Protein AF-A0A1S6H2D9-F1 (afdb_monomer_lite)

Radius of gyration: 12.39 Å; c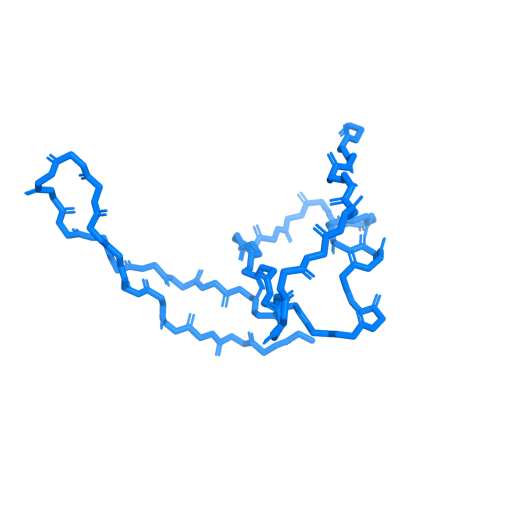hains: 1; bounding box: 34×24×26 Å

pLDDT: mean 87.61, std 7.51, range [61.34, 97.31]

Structure (mmCIF, N/CA/C/O backbone):
data_AF-A0A1S6H2D9-F1
#
_entry.id   AF-A0A1S6H2D9-F1
#
loop_
_atom_site.group_PDB
_atom_site.id
_atom_site.type_symbol
_atom_site.label_atom_id
_atom_site.label_alt_id
_atom_site.label_comp_id
_atom_site.label_asym_id
_atom_site.label_entity_id
_atom_site.label_seq_id
_atom_site.pdbx_PDB_ins_code
_atom_site.Cartn_x
_atom_site.Cartn_y
_atom_site.Cartn_z
_atom_site.occupancy
_atom_site.B_iso_or_equiv
_atom_site.auth_seq_id
_atom_site.auth_comp_id
_atom_site.auth_asym_id
_atom_site.auth_atom_id
_atom_site.pdbx_PDB_model_num
ATOM 1 N N . MET A 1 1 ? 7.970 8.067 -3.588 1.00 82.00 1 MET A N 1
ATOM 2 C CA . MET A 1 1 ? 6.613 7.696 -3.121 1.00 82.00 1 MET A CA 1
ATOM 3 C C . MET A 1 1 ? 5.778 8.959 -2.996 1.00 82.00 1 MET A C 1
ATOM 5 O O . MET A 1 1 ? 6.254 9.902 -2.370 1.00 82.00 1 MET A O 1
ATOM 9 N N . LYS A 1 2 ? 4.581 8.994 -3.586 1.00 88.88 2 LYS A N 1
ATOM 10 C CA . LYS A 1 2 ? 3.667 10.149 -3.540 1.00 88.88 2 LYS A CA 1
ATOM 11 C C . LYS A 1 2 ? 2.581 9.910 -2.486 1.00 88.88 2 LYS A C 1
ATOM 13 O O . LYS A 1 2 ? 2.153 8.774 -2.323 1.00 88.88 2 LYS A O 1
ATOM 18 N N . MET A 1 3 ? 2.153 10.951 -1.773 1.00 92.62 3 MET A N 1
ATOM 19 C CA . MET A 1 3 ? 0.981 10.872 -0.892 1.00 92.62 3 MET A CA 1
ATOM 20 C C . MET A 1 3 ? -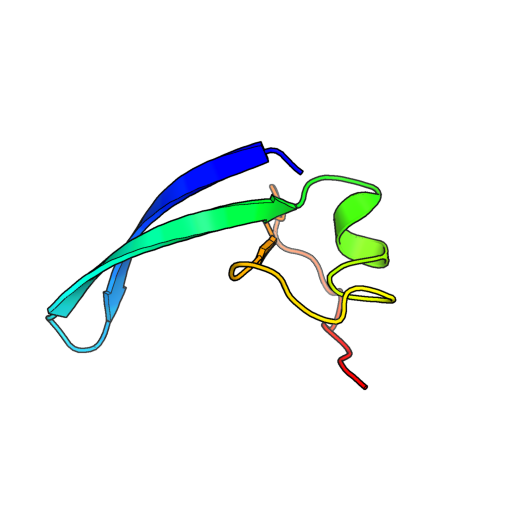0.303 10.940 -1.719 1.00 92.62 3 MET A C 1
ATOM 22 O O . MET A 1 3 ? -0.449 11.843 -2.544 1.00 92.62 3 MET A O 1
ATOM 26 N N . VAL A 1 4 ? -1.221 10.003 -1.492 1.00 93.56 4 VAL A N 1
ATOM 27 C CA . VAL A 1 4 ? -2.527 9.944 -2.159 1.00 93.56 4 VAL A CA 1
ATOM 28 C C . VAL A 1 4 ? -3.612 9.550 -1.158 1.00 93.56 4 VAL A C 1
ATOM 30 O O . VAL A 1 4 ? -3.344 8.810 -0.211 1.00 93.56 4 VAL A O 1
ATOM 33 N N . LYS A 1 5 ? -4.841 10.030 -1.372 1.00 94.81 5 LYS A N 1
ATOM 34 C CA . LYS A 1 5 ? -6.020 9.513 -0.669 1.00 94.81 5 LYS A CA 1
ATOM 35 C C . LYS A 1 5 ? -6.473 8.235 -1.357 1.00 94.81 5 LYS A C 1
ATOM 37 O O . LYS A 1 5 ? -6.722 8.249 -2.561 1.00 94.81 5 LYS A O 1
ATOM 42 N N . PHE A 1 6 ? -6.556 7.148 -0.603 1.00 94.62 6 PHE A N 1
ATOM 43 C CA . PHE A 1 6 ? -7.021 5.863 -1.099 1.00 94.62 6 PHE A CA 1
ATOM 44 C C . PHE A 1 6 ? -8.356 5.506 -0.459 1.00 94.62 6 PHE A C 1
ATOM 46 O O . PHE A 1 6 ? -8.478 5.458 0.768 1.00 94.62 6 PHE A O 1
ATOM 53 N N . ASN A 1 7 ? -9.334 5.253 -1.325 1.00 96.12 7 ASN A N 1
ATOM 54 C CA . ASN A 1 7 ? -10.691 4.904 -0.945 1.00 96.12 7 ASN A CA 1
ATOM 55 C C . ASN A 1 7 ? -10.930 3.440 -1.277 1.00 96.12 7 ASN A C 1
ATOM 57 O O . ASN A 1 7 ? -10.725 3.026 -2.418 1.00 96.12 7 ASN A O 1
ATOM 61 N N . PHE A 1 8 ? -11.376 2.664 -0.298 1.00 94.25 8 PHE A N 1
ATOM 62 C CA . PHE A 1 8 ? -11.741 1.271 -0.519 1.00 94.25 8 PHE A CA 1
ATOM 63 C C . PHE A 1 8 ? -12.887 0.854 0.392 1.00 94.25 8 PHE A C 1
ATOM 65 O O . PHE A 1 8 ? -13.077 1.404 1.476 1.00 94.25 8 PHE A O 1
ATOM 72 N N . SER A 1 9 ? -13.645 -0.144 -0.054 1.00 96.56 9 SER A N 1
ATOM 73 C CA . SER A 1 9 ? -14.677 -0.772 0.761 1.00 96.56 9 SER A CA 1
ATOM 74 C C . SER A 1 9 ? -14.153 -2.080 1.335 1.00 96.56 9 SER A C 1
ATOM 76 O O . SER A 1 9 ? -13.572 -2.899 0.623 1.00 96.56 9 SER A O 1
ATOM 78 N N . TYR A 1 10 ? -14.361 -2.289 2.630 1.00 95.56 10 TYR A N 1
ATOM 79 C CA . TYR A 1 10 ? -14.052 -3.545 3.299 1.00 95.56 10 TYR A CA 1
ATOM 80 C C . TYR A 1 10 ? -15.136 -3.851 4.329 1.00 95.56 10 TYR A C 1
ATOM 82 O O . TYR A 1 10 ? -15.508 -2.995 5.129 1.00 95.56 10 TYR A O 1
ATOM 90 N N . LYS A 1 11 ? -15.682 -5.074 4.303 1.00 95.81 11 LYS A N 1
ATOM 91 C CA . LYS 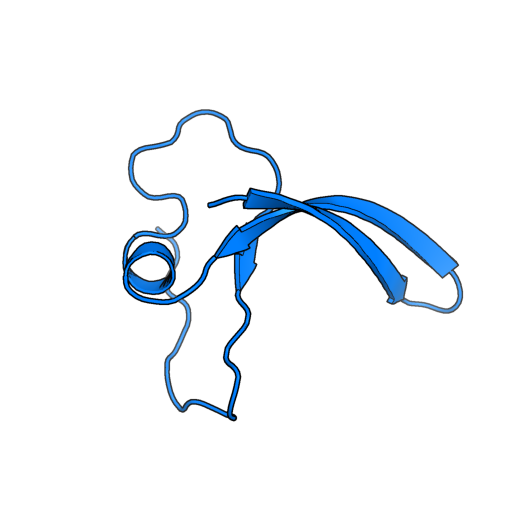A 1 11 ? -16.793 -5.496 5.181 1.00 95.81 11 LYS A CA 1
ATOM 92 C C . LYS A 1 11 ? -17.985 -4.516 5.174 1.00 95.81 11 LYS A C 1
ATOM 94 O O . LYS A 1 11 ? -18.528 -4.197 6.227 1.00 95.81 11 LYS A O 1
ATOM 99 N N . ARG A 1 12 ? -18.388 -4.042 3.984 1.00 96.12 12 ARG A N 1
ATOM 100 C CA . ARG A 1 12 ? -19.480 -3.061 3.772 1.00 96.12 12 ARG A CA 1
ATOM 101 C C . ARG A 1 12 ? -19.263 -1.696 4.447 1.00 96.12 12 ARG A C 1
ATOM 103 O O . ARG A 1 12 ? -20.216 -0.944 4.613 1.00 96.12 12 ARG A O 1
ATOM 110 N N . LYS A 1 13 ? -18.030 -1.372 4.841 1.00 96.69 13 LYS A N 1
ATOM 111 C CA . LYS A 1 13 ? -17.642 -0.046 5.330 1.00 96.69 13 LYS A CA 1
ATOM 112 C C . LYS A 1 13 ? -16.707 0.607 4.329 1.00 96.69 13 LYS A C 1
ATOM 114 O O . LYS A 1 13 ? -15.827 -0.059 3.787 1.00 96.69 13 LYS A O 1
ATOM 119 N N . GLU A 1 14 ? -16.891 1.899 4.116 1.00 97.31 14 GLU A N 1
ATOM 120 C CA . GLU A 1 14 ? -15.985 2.706 3.309 1.00 97.31 14 GLU A CA 1
A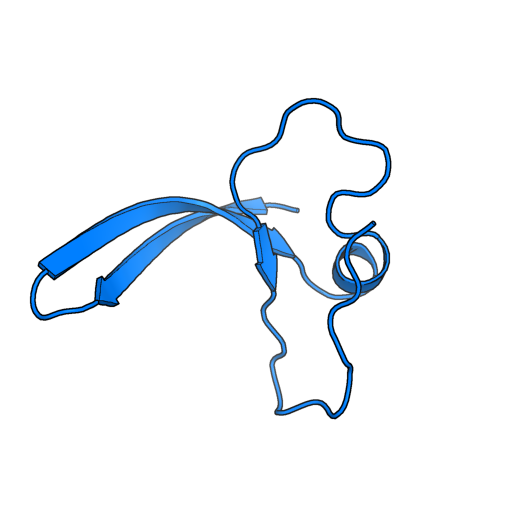TOM 121 C C . GLU A 1 14 ? -14.849 3.244 4.176 1.00 97.31 14 GLU A C 1
ATOM 123 O O . GLU A 1 14 ? -15.063 3.745 5.280 1.00 97.31 14 GLU A O 1
ATOM 128 N N . PHE A 1 15 ? -13.629 3.128 3.666 1.00 96.38 15 PHE A N 1
ATOM 129 C CA . PHE A 1 15 ? -12.423 3.646 4.289 1.00 96.38 15 PHE A CA 1
ATOM 130 C C . PHE A 1 15 ? -11.789 4.672 3.361 1.00 96.38 15 PHE A C 1
ATOM 132 O O . PHE A 1 15 ? -11.635 4.422 2.167 1.00 96.38 15 PHE A O 1
ATOM 139 N N . ASN A 1 16 ? -11.389 5.803 3.935 1.00 96.25 16 ASN A N 1
ATOM 140 C CA . ASN A 1 16 ? -10.618 6.847 3.273 1.00 96.25 16 ASN A CA 1
ATOM 141 C C . ASN A 1 16 ? -9.347 7.055 4.092 1.00 96.25 16 ASN A C 1
ATOM 143 O O . ASN A 1 16 ? -9.415 7.476 5.249 1.00 96.25 16 ASN A O 1
ATOM 147 N N . ILE A 1 17 ? -8.203 6.683 3.526 1.00 95.00 17 ILE A N 1
ATOM 148 C CA . ILE A 1 17 ? -6.923 6.768 4.224 1.00 95.00 17 ILE A CA 1
ATOM 149 C C . ILE A 1 17 ? -5.867 7.442 3.359 1.00 95.00 17 ILE A C 1
ATOM 151 O O . ILE A 1 17 ? -5.797 7.251 2.145 1.00 95.00 17 ILE A O 1
ATOM 155 N N . ASP A 1 18 ? -4.999 8.203 4.015 1.00 96.00 18 ASP A N 1
ATOM 156 C CA . ASP A 1 18 ? -3.822 8.776 3.383 1.00 96.00 18 ASP A CA 1
ATOM 157 C C . ASP A 1 18 ? -2.708 7.725 3.298 1.00 96.00 18 ASP A C 1
ATOM 159 O O . ASP A 1 18 ? -2.193 7.255 4.322 1.00 96.00 18 ASP A O 1
ATOM 163 N N . VAL A 1 19 ? -2.305 7.381 2.077 1.00 94.25 19 VAL A N 1
ATOM 164 C CA . VAL A 1 19 ? -1.302 6.345 1.796 1.00 94.25 19 VAL A CA 1
ATOM 165 C C . VAL A 1 19 ? -0.151 6.895 0.964 1.00 94.25 19 VAL A C 1
ATOM 167 O O . VAL A 1 19 ? -0.273 7.903 0.266 1.00 94.25 19 VAL A O 1
ATOM 170 N N . LYS A 1 20 ? 0.991 6.211 1.023 1.00 93.12 20 LYS A N 1
ATOM 171 C CA . LYS A 1 20 ? 2.139 6.469 0.152 1.00 93.12 20 LYS A CA 1
ATOM 172 C C . LYS A 1 20 ? 2.138 5.483 -1.006 1.00 93.12 20 LYS A C 1
ATOM 174 O O . LYS A 1 20 ? 2.372 4.291 -0.818 1.00 93.12 20 LYS A O 1
ATOM 179 N N . GLU A 1 21 ? 1.925 5.985 -2.211 1.00 91.81 21 GLU A N 1
ATOM 180 C CA . GLU A 1 21 ? 1.957 5.175 -3.421 1.00 91.81 21 GLU A CA 1
ATOM 181 C C . GLU A 1 21 ? 3.391 4.724 -3.743 1.00 91.81 21 GLU A C 1
ATOM 183 O O . GLU A 1 21 ? 4.341 5.528 -3.782 1.00 91.81 21 GLU A O 1
ATOM 188 N N . CYS A 1 22 ? 3.532 3.418 -3.965 1.00 89.44 22 CYS A N 1
ATOM 189 C CA . CYS A 1 22 ? 4.780 2.722 -4.233 1.00 89.44 22 CYS A CA 1
ATOM 190 C C . CYS A 1 22 ? 4.764 2.144 -5.645 1.00 89.44 22 CYS A C 1
ATOM 192 O O . CYS A 1 22 ? 4.091 1.149 -5.917 1.00 89.44 22 CYS A O 1
ATOM 194 N N . ASN A 1 23 ? 5.570 2.763 -6.508 1.00 87.50 23 ASN A N 1
ATOM 195 C CA . ASN A 1 23 ? 5.745 2.407 -7.912 1.00 87.50 23 ASN A CA 1
ATOM 196 C C . ASN A 1 23 ? 7.226 2.129 -8.213 1.00 87.50 23 ASN A C 1
ATOM 198 O O . ASN A 1 23 ? 8.1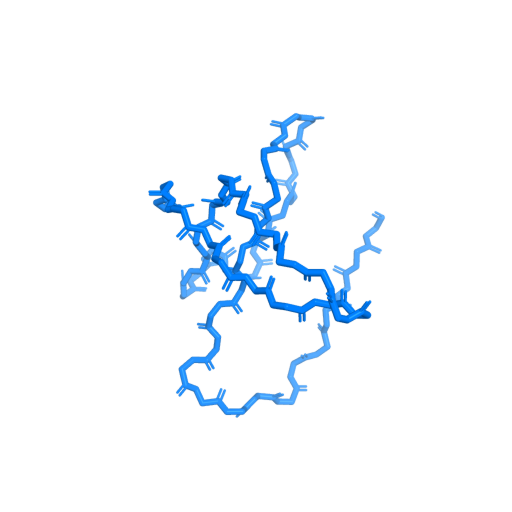11 2.792 -7.651 1.00 87.50 23 ASN A O 1
ATOM 202 N N . GLY A 1 24 ? 7.483 1.178 -9.117 1.00 84.56 24 GLY A N 1
ATOM 203 C CA . GLY A 1 24 ? 8.824 0.840 -9.605 1.00 84.56 24 GLY A CA 1
ATOM 204 C C . GLY A 1 24 ? 9.762 0.383 -8.487 1.00 84.56 24 GLY A C 1
ATOM 205 O O . GLY A 1 24 ? 9.378 -0.416 -7.641 1.00 84.56 24 GLY A O 1
ATOM 206 N N . ILE A 1 25 ? 10.972 0.948 -8.434 1.00 81.69 25 ILE A N 1
ATOM 207 C CA . ILE A 1 25 ? 12.028 0.588 -7.463 1.00 81.69 25 ILE A CA 1
ATOM 208 C C . ILE A 1 25 ? 11.546 0.693 -6.003 1.00 81.69 25 ILE A C 1
ATOM 210 O O . ILE A 1 25 ? 11.944 -0.095 -5.147 1.00 81.69 25 ILE A O 1
ATOM 214 N N . ASN A 1 26 ? 10.620 1.615 -5.712 1.00 82.62 26 ASN A N 1
ATOM 215 C CA . ASN A 1 26 ? 10.074 1.784 -4.363 1.00 82.62 26 ASN A CA 1
ATOM 216 C C . ASN A 1 26 ? 9.291 0.556 -3.864 1.00 82.62 26 ASN A C 1
ATOM 218 O O . ASN A 1 26 ? 9.090 0.432 -2.659 1.00 82.62 26 ASN A O 1
ATOM 222 N N . GLN A 1 27 ? 8.843 -0.326 -4.762 1.00 85.31 27 GLN A N 1
ATOM 223 C CA . GLN A 1 27 ? 8.158 -1.572 -4.409 1.00 85.31 27 GLN A CA 1
ATOM 224 C C . GLN A 1 27 ? 9.127 -2.607 -3.826 1.00 85.31 27 GLN A C 1
ATOM 226 O O . GLN A 1 27 ? 8.736 -3.351 -2.938 1.00 85.31 27 GLN A O 1
ATOM 231 N N . GLY A 1 28 ? 10.392 -2.614 -4.263 1.00 81.19 28 GLY A N 1
ATOM 232 C CA . GLY A 1 28 ? 11.416 -3.503 -3.705 1.00 81.19 28 GLY A CA 1
ATOM 233 C C . GLY A 1 28 ? 11.900 -3.066 -2.321 1.00 81.19 28 GLY A C 1
ATOM 234 O O . GLY A 1 28 ? 12.205 -3.902 -1.481 1.00 81.19 28 GLY A O 1
ATOM 235 N N . ILE A 1 29 ? 11.930 -1.754 -2.065 1.00 83.94 29 ILE A N 1
ATOM 236 C CA . ILE A 1 29 ? 12.370 -1.196 -0.775 1.00 83.94 29 ILE A CA 1
ATOM 237 C C . ILE A 1 29 ? 11.223 -1.194 0.248 1.00 83.94 29 ILE A C 1
ATOM 239 O O . ILE A 1 29 ? 11.433 -1.444 1.432 1.00 83.94 29 ILE A O 1
ATOM 243 N N . GLY A 1 30 ? 9.995 -0.879 -0.180 1.00 85.00 30 GLY A N 1
ATOM 244 C CA . GLY A 1 30 ? 8.827 -0.841 0.699 1.00 85.00 30 GLY A CA 1
ATOM 245 C C . GLY A 1 30 ? 9.024 0.060 1.929 1.00 85.00 30 GLY A C 1
ATOM 246 O O . GLY A 1 30 ? 9.284 1.264 1.809 1.00 85.00 30 GLY A O 1
ATOM 247 N N . LEU A 1 31 ? 8.852 -0.526 3.120 1.00 82.38 31 LEU A N 1
ATOM 248 C CA . LEU A 1 31 ? 9.034 0.136 4.421 1.00 82.38 31 LEU A CA 1
ATOM 249 C C . LEU A 1 31 ? 10.437 -0.037 5.017 1.00 82.38 31 LEU A C 1
ATOM 251 O O . LEU A 1 31 ? 10.677 0.464 6.119 1.00 82.38 31 LEU A O 1
ATOM 255 N N . MET A 1 32 ? 11.362 -0.704 4.320 1.00 80.88 32 MET A N 1
ATOM 256 C CA . MET A 1 32 ? 12.709 -0.927 4.843 1.00 80.88 32 MET A CA 1
ATOM 257 C C . MET A 1 32 ? 13.345 0.401 5.277 1.00 80.88 32 MET A C 1
ATOM 259 O O . MET A 1 32 ? 13.216 1.431 4.609 1.00 80.88 32 MET A O 1
ATOM 263 N N . PHE A 1 33 ? 13.997 0.372 6.441 1.00 80.94 33 PHE A N 1
ATOM 264 C CA . PHE A 1 33 ? 14.684 1.511 7.063 1.00 80.94 33 PHE A CA 1
ATOM 265 C C . PHE A 1 33 ? 13.785 2.684 7.508 1.00 80.94 33 PHE A C 1
ATOM 267 O O . PHE A 1 33 ? 14.297 3.726 7.921 1.00 80.94 33 PHE A O 1
ATOM 274 N N . LYS A 1 34 ? 12.449 2.543 7.495 1.00 80.81 34 LYS A N 1
ATOM 275 C CA . LYS A 1 34 ? 11.527 3.576 8.002 1.00 80.81 34 LYS A CA 1
ATOM 276 C C . LYS A 1 34 ? 10.918 3.177 9.342 1.00 80.81 34 LYS A C 1
ATOM 278 O O . LYS A 1 34 ? 10.034 2.335 9.404 1.00 80.81 34 LYS A O 1
ATOM 283 N N . LYS A 1 35 ? 11.311 3.879 10.411 1.00 78.69 35 LYS A N 1
ATOM 284 C CA . LYS A 1 35 ? 10.737 3.694 11.761 1.00 78.69 35 LYS A CA 1
ATOM 285 C C . LYS A 1 35 ? 9.281 4.163 11.883 1.00 78.69 35 LYS A C 1
ATOM 287 O O . LYS A 1 35 ? 8.529 3.622 12.682 1.00 78.69 35 LYS A O 1
ATOM 292 N N . LYS A 1 36 ? 8.883 5.194 11.127 1.00 83.38 36 LYS A N 1
ATOM 293 C CA . LYS A 1 36 ? 7.512 5.732 11.103 1.00 83.38 36 LYS A CA 1
ATOM 294 C C . LYS A 1 36 ? 7.124 6.078 9.669 1.00 83.38 36 LYS A C 1
ATOM 296 O O . LYS A 1 36 ? 7.765 6.912 9.030 1.00 83.38 36 LYS A O 1
ATOM 301 N N . SER A 1 37 ? 6.072 5.452 9.153 1.00 85.31 37 SER A N 1
ATOM 302 C CA . SER A 1 37 ? 5.511 5.774 7.842 1.00 85.31 37 SER A CA 1
ATOM 303 C C . SER A 1 37 ? 3.998 5.603 7.850 1.00 85.31 37 SER A C 1
ATOM 305 O O . SER A 1 37 ? 3.459 4.768 8.568 1.00 85.31 37 SER A O 1
ATOM 307 N N . LYS A 1 38 ? 3.322 6.381 7.002 1.00 89.50 38 LYS A N 1
ATOM 308 C CA . LYS A 1 38 ? 1.953 6.081 6.581 1.00 89.50 38 LYS A CA 1
ATOM 309 C C . LYS A 1 38 ? 1.917 4.740 5.824 1.00 89.50 38 LYS A C 1
ATOM 311 O O . LYS A 1 38 ? 2.966 4.343 5.290 1.00 89.50 38 LYS A O 1
ATOM 316 N N . PRO A 1 39 ? 0.746 4.081 5.747 1.00 91.06 39 PRO A N 1
ATOM 317 C CA . PRO A 1 39 ? 0.577 2.853 4.978 1.00 91.06 39 PRO A CA 1
ATOM 318 C C . PRO A 1 39 ? 1.033 3.024 3.526 1.00 91.06 39 PRO A C 1
ATOM 320 O O . PRO A 1 39 ? 0.916 4.110 2.951 1.00 91.06 39 PRO A O 1
ATOM 323 N N . LEU A 1 40 ? 1.572 1.954 2.946 1.00 91.81 40 LEU A N 1
ATOM 324 C CA . LEU A 1 40 ? 2.021 1.934 1.558 1.00 91.81 40 LEU A CA 1
ATOM 325 C C . LEU A 1 40 ? 0.951 1.317 0.660 1.00 91.81 40 LEU A C 1
ATOM 327 O O . LEU A 1 40 ? 0.358 0.301 1.013 1.00 91.81 40 LEU A O 1
ATOM 331 N N . LEU A 1 41 ? 0.763 1.898 -0.520 1.00 92.25 41 LEU A N 1
ATOM 332 C CA . LEU A 1 41 ? -0.050 1.321 -1.584 1.00 92.25 41 LEU A CA 1
ATOM 333 C C . LEU A 1 41 ? 0.877 0.794 -2.678 1.00 92.25 41 LEU A C 1
ATOM 335 O O . LEU A 1 41 ? 1.476 1.578 -3.416 1.00 92.25 41 LEU A O 1
ATOM 339 N N . PHE A 1 42 ? 1.015 -0.528 -2.765 1.00 90.75 42 PHE A N 1
ATOM 340 C CA . PHE A 1 42 ? 1.777 -1.186 -3.824 1.00 90.75 42 PHE A CA 1
ATOM 341 C C . PHE A 1 42 ? 0.911 -1.308 -5.076 1.00 90.75 42 PHE A C 1
ATOM 343 O O . PHE A 1 42 ? -0.031 -2.096 -5.112 1.00 90.75 42 PHE A O 1
ATOM 350 N N . ASN A 1 43 ? 1.222 -0.517 -6.101 1.00 88.25 43 ASN A N 1
ATOM 351 C CA . ASN A 1 43 ? 0.461 -0.501 -7.345 1.00 88.25 43 ASN A CA 1
ATOM 352 C C . ASN A 1 43 ? 1.201 -1.285 -8.440 1.00 88.25 43 ASN A C 1
ATOM 354 O O . ASN A 1 43 ? 2.032 -0.759 -9.190 1.00 88.25 43 ASN A O 1
ATOM 358 N N . PHE A 1 44 ? 0.921 -2.584 -8.511 1.00 85.44 44 PHE A N 1
ATOM 359 C CA . PHE A 1 44 ? 1.409 -3.447 -9.578 1.00 85.44 44 PHE A CA 1
ATOM 360 C C . PHE A 1 44 ? 0.468 -3.297 -10.777 1.00 85.44 44 PHE A C 1
ATOM 362 O O . PHE A 1 44 ? -0.577 -3.934 -10.840 1.00 85.44 44 PHE A O 1
ATOM 369 N N . LYS A 1 45 ? 0.826 -2.420 -11.729 1.00 85.75 45 LYS A N 1
ATOM 370 C CA . LYS A 1 45 ? 0.040 -2.105 -12.949 1.00 85.75 45 LYS A CA 1
ATOM 371 C C . LYS A 1 45 ? -0.461 -3.335 -13.726 1.00 85.75 45 LYS A C 1
ATOM 373 O O . LYS A 1 45 ? -1.346 -3.211 -14.565 1.00 85.75 45 LYS A O 1
ATOM 378 N N . LYS A 1 46 ? 0.165 -4.491 -13.505 1.00 87.69 46 LYS A N 1
ATOM 379 C CA . LYS A 1 46 ? -0.215 -5.809 -14.011 1.00 87.69 46 LYS A CA 1
ATOM 380 C C . LYS A 1 46 ? -0.114 -6.809 -12.852 1.00 87.69 46 LYS A C 1
ATOM 382 O O . LYS A 1 46 ? 0.696 -6.571 -11.953 1.00 87.69 46 LYS A O 1
ATOM 387 N N . PRO A 1 47 ? -0.865 -7.922 -12.876 1.00 88.19 47 PRO A N 1
ATOM 388 C CA . PRO A 1 47 ? -0.654 -9.017 -11.936 1.00 88.19 47 PRO A CA 1
ATOM 389 C C . PRO A 1 47 ? 0.811 -9.469 -11.952 1.00 88.19 47 PRO A C 1
ATOM 391 O O . PRO A 1 47 ? 1.397 -9.645 -13.020 1.00 88.19 47 PRO A O 1
ATOM 394 N N . VAL A 1 48 ? 1.404 -9.634 -10.771 1.00 86.31 48 VAL A N 1
ATOM 395 C CA . VAL A 1 48 ? 2.793 -10.077 -10.600 1.00 86.31 48 VAL A CA 1
ATOM 396 C C . VAL A 1 48 ? 2.840 -11.295 -9.685 1.00 86.31 48 VAL A C 1
ATOM 398 O O . VAL A 1 48 ? 2.062 -11.388 -8.742 1.00 86.31 48 VAL A O 1
ATOM 401 N N . GLY A 1 49 ? 3.782 -12.207 -9.933 1.00 85.06 49 GLY A N 1
ATOM 402 C CA . GLY A 1 49 ? 4.063 -13.357 -9.062 1.00 85.06 49 GLY A CA 1
ATOM 403 C C . GLY A 1 49 ? 5.019 -13.036 -7.908 1.00 85.06 49 GLY A C 1
ATOM 404 O O . GLY A 1 49 ? 5.705 -13.927 -7.420 1.00 85.06 49 GLY A O 1
ATOM 405 N N . ILE A 1 50 ? 5.139 -11.762 -7.526 1.00 81.94 50 ILE A N 1
ATOM 406 C CA . ILE A 1 50 ? 6.071 -11.321 -6.486 1.00 81.94 50 ILE A CA 1
ATOM 407 C C . ILE A 1 50 ? 5.387 -11.476 -5.131 1.00 81.94 50 ILE A C 1
ATOM 409 O O . ILE A 1 50 ? 4.355 -10.856 -4.874 1.00 81.94 50 ILE A O 1
ATOM 413 N N . SER A 1 51 ? 5.992 -12.264 -4.250 1.00 80.56 51 SER A N 1
ATOM 414 C CA . SER A 1 51 ? 5.574 -12.348 -2.854 1.00 80.56 51 SER A CA 1
ATOM 415 C C . SER A 1 51 ? 6.051 -11.122 -2.081 1.00 80.56 51 SER A C 1
ATOM 417 O O . SER A 1 51 ? 7.201 -10.701 -2.203 1.00 80.56 51 SER A O 1
ATOM 419 N N . ILE A 1 52 ? 5.175 -10.561 -1.250 1.00 79.06 52 ILE A N 1
ATOM 420 C CA . ILE A 1 52 ? 5.553 -9.502 -0.314 1.00 79.06 52 ILE A CA 1
ATOM 421 C C . ILE A 1 52 ? 6.175 -10.173 0.911 1.00 79.06 52 ILE A C 1
ATOM 423 O O . ILE A 1 52 ? 5.505 -10.931 1.608 1.00 79.06 52 ILE A O 1
ATOM 427 N N . HIS A 1 53 ? 7.448 -9.885 1.174 1.00 77.81 53 HIS A N 1
ATOM 428 C CA . HIS A 1 53 ? 8.130 -10.292 2.399 1.00 77.81 53 HIS A CA 1
ATOM 429 C C . HIS A 1 53 ? 8.275 -9.082 3.329 1.00 77.81 53 HIS A C 1
ATOM 431 O O . HIS A 1 53 ? 8.712 -8.014 2.896 1.00 77.81 53 HIS A O 1
ATOM 437 N N . SER A 1 54 ? 7.897 -9.247 4.595 1.00 64.56 54 SER A N 1
ATOM 438 C CA . SER A 1 54 ? 8.099 -8.260 5.658 1.00 64.56 54 SER A CA 1
ATOM 439 C C . SER A 1 54 ? 8.871 -8.931 6.784 1.00 64.56 54 SER A C 1
ATOM 441 O O . SER A 1 54 ? 8.455 -9.999 7.232 1.00 64.56 54 SER A O 1
ATOM 443 N N . PHE A 1 55 ? 9.968 -8.304 7.208 1.00 61.34 55 PHE A N 1
ATOM 444 C CA . PHE A 1 55 ? 10.679 -8.645 8.442 1.00 61.34 55 PHE A CA 1
ATOM 445 C C . PHE A 1 55 ? 9.952 -8.075 9.662 1.00 61.34 55 PHE A C 1
ATOM 447 O O . PHE A 1 5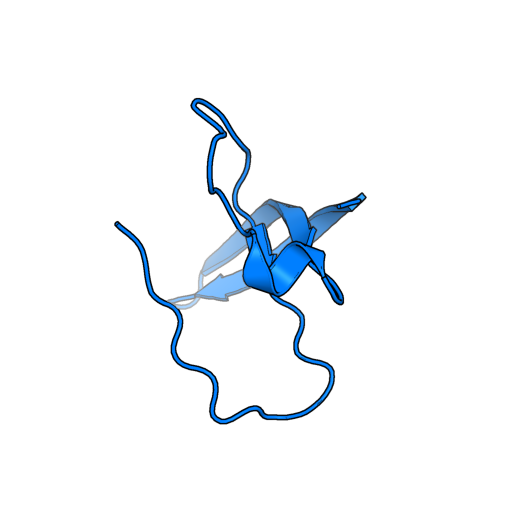5 ? 9.254 -7.043 9.492 1.00 61.34 55 PHE A O 1
#

Foldseek 3Di:
DDWDWDWDDDPNDIDTATEAEADDPSQVCPCPPPPDDGHYDDDPVDDDPDDDDDD

Sequence (55 aa):
MKMVKFNFSYKRKEFNIDVKECNGINQGIGLMFKKKSKPLLFNFKKPVGISIHSF

Secondary structure (DSSP, 8-state):
-EEEEEEEEETTEEEEEEEEEE-TTHHHHTTTT-SS-PPEEE--SS---PPP---